Protein AF-A0A7G2D6L2-F1 (afdb_monomer_lite)

Foldseek 3Di:
DDLVVLLVLLVVLLVVLLVVLVVLVVVLVVQCPDPVGQPQFPVVLLVVLSVVLNVCSVVLSVVLSVVLVVDVPCNVVSSVVSSVCNNVSSVVSSVCSVVRGSD

Sequence (103 aa):
MRTSTAWGLIAAMTAVSLVALGVVMTYRFTTPLVDPAPPTPDYGVQALVAGVTMAAVVVGGLGAGVYATKREVARGRVVGWTAAAMLAGTVLGAVLAFVLSAR

pLDDT: mean 76.29, std 8.52, range [54.59, 88.06]

Structure (mmCIF, N/CA/C/O backbone):
data_AF-A0A7G2D6L2-F1
#
_entry.id   AF-A0A7G2D6L2-F1
#
loop_
_atom_site.group_PDB
_atom_site.id
_atom_site.type_symbol
_atom_site.label_atom_id
_atom_site.label_alt_id
_atom_site.label_comp_id
_atom_site.label_asym_id
_atom_site.label_entity_id
_atom_site.label_seq_id
_atom_site.pdbx_PDB_ins_code
_atom_site.Cartn_x
_atom_site.Cartn_y
_atom_site.Cartn_z
_atom_site.occupancy
_atom_site.B_iso_or_equiv
_atom_site.auth_seq_id
_atom_site.auth_comp_id
_atom_site.auth_asym_id
_atom_site.auth_atom_id
_atom_site.pdbx_PDB_model_num
ATOM 1 N N . MET A 1 1 ? -6.443 4.182 22.690 1.00 61.88 1 MET A N 1
ATOM 2 C CA . MET A 1 1 ? -6.237 4.944 21.434 1.00 61.88 1 MET A CA 1
ATOM 3 C C . MET A 1 1 ? -7.600 5.395 20.919 1.00 61.88 1 MET A C 1
ATOM 5 O O . MET A 1 1 ? -8.466 4.539 20.761 1.00 61.88 1 MET A O 1
ATOM 9 N N . ARG A 1 2 ? -7.837 6.703 20.731 1.00 73.25 2 ARG A N 1
ATOM 10 C CA . ARG A 1 2 ? -9.137 7.205 20.237 1.00 73.25 2 ARG A CA 1
ATOM 11 C C . ARG A 1 2 ? -9.359 6.793 18.774 1.00 73.25 2 ARG A C 1
ATOM 13 O O . ARG A 1 2 ? -8.401 6.563 18.038 1.00 73.25 2 ARG A O 1
ATOM 20 N N . THR A 1 3 ? -10.622 6.713 18.355 1.00 68.38 3 THR A N 1
ATOM 21 C CA . THR A 1 3 ? -11.040 6.341 16.987 1.00 68.38 3 THR A CA 1
ATOM 22 C C . THR A 1 3 ? -10.397 7.191 15.912 1.00 68.38 3 THR A C 1
ATOM 24 O O . THR A 1 3 ? -9.874 6.665 14.934 1.00 68.38 3 THR A O 1
ATOM 27 N N . SER A 1 4 ? -10.366 8.493 16.147 1.00 73.19 4 SER A N 1
ATOM 28 C CA . SER A 1 4 ? -9.721 9.481 15.293 1.00 73.19 4 SER A CA 1
ATOM 29 C C . SER A 1 4 ? -8.219 9.227 15.135 1.00 73.19 4 SER A C 1
ATOM 31 O O . SER A 1 4 ? -7.694 9.317 14.031 1.00 73.19 4 SER A O 1
ATOM 33 N N . THR A 1 5 ? -7.529 8.815 16.200 1.00 78.69 5 THR A N 1
ATOM 34 C CA . THR A 1 5 ? -6.092 8.501 16.156 1.00 78.69 5 THR A CA 1
ATOM 35 C C . THR A 1 5 ? -5.796 7.233 15.344 1.00 78.69 5 THR A C 1
ATOM 37 O O . THR A 1 5 ? -4.777 7.165 14.666 1.00 78.69 5 THR A O 1
ATOM 40 N N . ALA A 1 6 ? -6.686 6.234 15.378 1.00 77.19 6 ALA A N 1
ATOM 41 C CA . ALA A 1 6 ? -6.557 5.005 14.586 1.00 77.19 6 ALA A CA 1
ATOM 42 C C . ALA A 1 6 ? -6.691 5.264 13.082 1.00 77.19 6 ALA A C 1
ATOM 44 O O . ALA A 1 6 ? -5.851 4.813 12.307 1.00 77.19 6 ALA A O 1
ATOM 45 N N . TRP A 1 7 ? -7.708 6.032 12.689 1.00 81.69 7 TRP A N 1
ATOM 46 C CA . TRP A 1 7 ? -7.887 6.453 11.301 1.00 81.69 7 TRP A CA 1
ATOM 47 C C . TRP A 1 7 ? -6.731 7.327 10.816 1.00 81.69 7 TRP A C 1
ATOM 49 O O . TRP A 1 7 ? -6.241 7.106 9.715 1.00 81.69 7 TRP A O 1
ATOM 59 N N . GLY A 1 8 ? -6.242 8.245 11.657 1.00 82.38 8 GLY A N 1
ATOM 60 C CA . GLY A 1 8 ? -5.073 9.066 11.337 1.00 82.38 8 GLY A CA 1
ATOM 61 C C . GLY A 1 8 ? -3.815 8.237 11.058 1.00 82.38 8 GLY A C 1
ATOM 62 O O . GLY A 1 8 ? -3.136 8.477 10.066 1.00 82.38 8 GLY A O 1
ATOM 63 N N . LEU A 1 9 ? -3.533 7.218 11.877 1.00 80.62 9 LEU A N 1
ATOM 64 C CA . LEU A 1 9 ? -2.383 6.322 11.684 1.00 80.62 9 LEU A CA 1
ATOM 65 C C . LEU A 1 9 ? -2.501 5.465 10.419 1.00 80.62 9 LEU A C 1
ATOM 67 O O . LEU A 1 9 ? -1.534 5.353 9.668 1.00 80.62 9 LEU A O 1
ATOM 71 N N . ILE A 1 10 ? -3.677 4.888 10.161 1.00 83.00 10 ILE A N 1
ATOM 72 C CA . ILE A 1 10 ? -3.920 4.102 8.942 1.00 83.00 10 ILE A CA 1
ATOM 73 C C . ILE A 1 10 ? -3.779 4.991 7.705 1.00 83.00 10 ILE A C 1
ATOM 75 O O . ILE A 1 10 ? -3.099 4.609 6.754 1.00 83.00 10 ILE A O 1
ATOM 79 N N . ALA A 1 11 ? -4.365 6.190 7.727 1.00 82.38 11 ALA A N 1
ATOM 80 C CA . ALA A 1 11 ? -4.266 7.142 6.627 1.00 82.38 11 ALA A CA 1
ATOM 81 C C . ALA A 1 11 ? -2.813 7.570 6.379 1.00 82.38 11 ALA A C 1
ATOM 83 O O . ALA A 1 11 ? -2.360 7.539 5.237 1.00 82.38 11 ALA A O 1
ATOM 84 N N . ALA A 1 12 ? -2.058 7.886 7.436 1.00 83.38 12 ALA A N 1
ATOM 85 C CA . ALA A 1 12 ? -0.650 8.255 7.327 1.00 83.38 12 ALA A CA 1
ATOM 86 C C . ALA A 1 12 ? 0.199 7.125 6.721 1.00 83.38 12 ALA A C 1
ATOM 88 O O . ALA A 1 12 ? 0.970 7.365 5.797 1.00 83.38 12 ALA A O 1
ATOM 89 N N 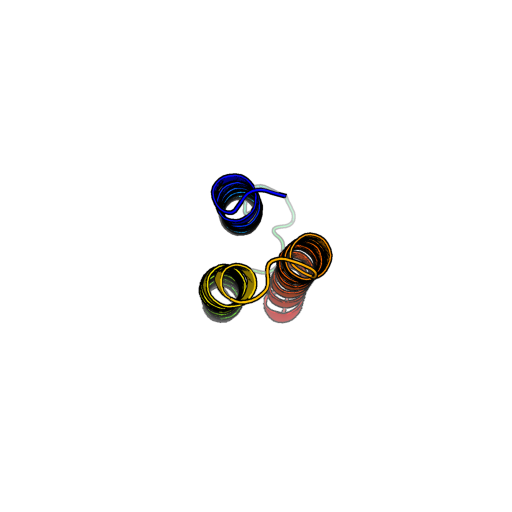. MET A 1 13 ? 0.030 5.881 7.180 1.00 82.62 13 MET A N 1
ATOM 90 C CA . MET A 1 13 ? 0.790 4.735 6.656 1.00 82.62 13 MET A CA 1
ATOM 91 C C . MET A 1 13 ? 0.399 4.371 5.222 1.00 82.62 13 MET A C 1
ATOM 93 O O . MET A 1 13 ? 1.262 4.026 4.414 1.00 82.62 13 MET A O 1
ATOM 97 N N . THR A 1 14 ? -0.884 4.504 4.884 1.00 82.94 14 THR A N 1
ATOM 98 C CA . THR A 1 14 ? -1.373 4.365 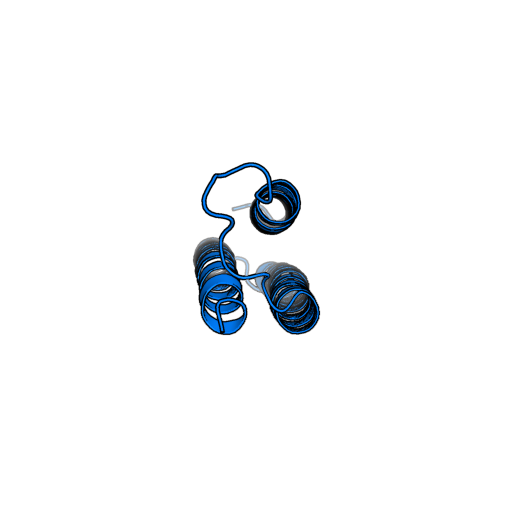3.505 1.00 82.94 14 THR A CA 1
ATOM 99 C C . THR A 1 14 ? -0.717 5.411 2.608 1.00 82.94 14 THR A C 1
ATOM 101 O O . THR A 1 14 ? -0.159 5.061 1.573 1.00 82.94 14 THR A O 1
ATOM 104 N N . ALA A 1 15 ? -0.712 6.679 3.029 1.00 82.56 15 ALA A N 1
ATOM 105 C CA . ALA A 1 15 ? -0.104 7.768 2.273 1.0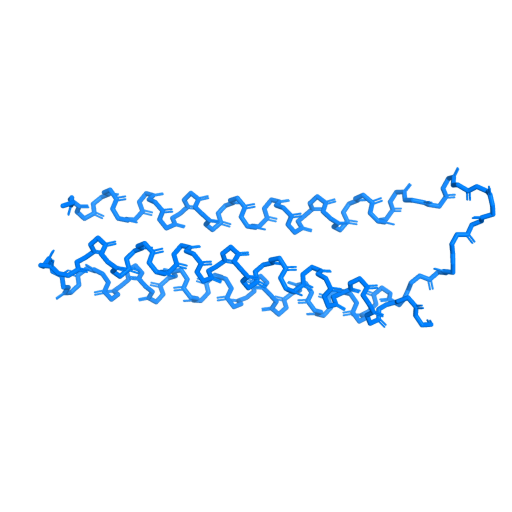0 82.56 15 ALA A CA 1
ATOM 106 C C . ALA A 1 15 ? 1.402 7.550 2.065 1.00 82.56 15 ALA A C 1
ATOM 108 O O . ALA A 1 15 ? 1.873 7.644 0.936 1.00 82.56 15 ALA A O 1
ATOM 109 N N . VAL A 1 16 ? 2.145 7.181 3.116 1.00 84.06 16 VAL A N 1
ATOM 110 C CA . VAL A 1 16 ? 3.581 6.858 3.016 1.00 84.06 16 VAL A CA 1
ATOM 111 C C . VAL A 1 16 ? 3.826 5.713 2.031 1.00 84.06 16 VAL A C 1
ATOM 113 O O . VAL A 1 16 ? 4.723 5.806 1.198 1.00 84.06 16 VAL A O 1
ATOM 116 N N . SER A 1 17 ? 3.006 4.661 2.082 1.00 76.69 17 SER A N 1
ATOM 117 C CA . SER A 1 17 ? 3.122 3.506 1.184 1.00 76.69 17 SER A CA 1
ATOM 118 C C . SER A 1 17 ? 2.882 3.892 -0.279 1.00 76.69 17 SER A C 1
ATOM 120 O O . SER A 1 17 ? 3.661 3.524 -1.157 1.00 76.69 17 SER A O 1
ATOM 122 N N . LEU A 1 18 ? 1.840 4.685 -0.547 1.00 80.94 18 LEU A N 1
ATOM 123 C CA . LEU A 1 18 ? 1.528 5.171 -1.893 1.00 80.94 18 LEU A CA 1
ATOM 124 C C . LEU A 1 18 ? 2.616 6.110 -2.430 1.00 80.94 18 LEU A C 1
ATOM 126 O O . LEU A 1 18 ? 3.008 5.982 -3.588 1.00 80.94 18 LEU A O 1
ATOM 130 N N . VAL A 1 19 ? 3.140 7.012 -1.592 1.00 81.75 19 VAL A N 1
ATOM 131 C CA . VAL A 1 19 ? 4.248 7.907 -1.961 1.00 81.75 19 VAL A CA 1
ATOM 132 C C . VAL A 1 19 ? 5.505 7.103 -2.278 1.00 81.75 19 VAL A C 1
ATOM 134 O O . VAL A 1 19 ? 6.119 7.344 -3.311 1.00 81.75 19 VAL A O 1
ATOM 137 N N . ALA A 1 20 ? 5.868 6.120 -1.450 1.00 76.69 20 ALA A N 1
ATOM 138 C CA . ALA A 1 20 ? 7.030 5.271 -1.700 1.00 76.69 20 ALA A CA 1
ATOM 139 C C . ALA A 1 20 ? 6.911 4.522 -3.038 1.00 76.69 20 ALA A C 1
ATOM 141 O O . ALA A 1 20 ? 7.852 4.524 -3.829 1.00 76.69 20 ALA A O 1
ATOM 142 N N . LEU A 1 21 ? 5.740 3.951 -3.335 1.00 73.56 21 LEU A N 1
ATOM 143 C CA . LEU A 1 21 ? 5.482 3.302 -4.625 1.00 73.56 21 LEU A CA 1
ATOM 144 C C . LEU A 1 21 ? 5.549 4.291 -5.796 1.00 73.56 21 LEU A C 1
ATOM 146 O O . LEU A 1 21 ? 6.133 3.971 -6.831 1.00 73.56 21 LEU A O 1
ATOM 150 N N . GLY A 1 22 ? 4.999 5.497 -5.631 1.00 73.38 22 GLY A N 1
ATOM 151 C CA . GLY A 1 22 ? 5.068 6.556 -6.638 1.00 73.38 22 GLY A CA 1
ATOM 152 C C . GLY A 1 22 ? 6.501 7.026 -6.909 1.00 73.38 22 GLY A C 1
ATOM 153 O O . GLY A 1 22 ? 6.885 7.207 -8.064 1.00 73.38 22 GLY A O 1
ATOM 154 N N . VAL A 1 23 ? 7.321 7.158 -5.862 1.00 72.75 23 VAL A N 1
ATOM 155 C CA . VAL A 1 23 ? 8.745 7.510 -5.976 1.00 72.75 23 VAL A CA 1
ATOM 156 C C . VAL A 1 23 ? 9.518 6.405 -6.689 1.00 72.75 23 VAL A C 1
ATOM 158 O O . VAL A 1 23 ? 10.288 6.709 -7.596 1.00 72.75 23 VAL A O 1
ATOM 161 N N . VAL A 1 24 ? 9.290 5.134 -6.342 1.00 71.81 24 VAL A N 1
ATOM 162 C CA . VAL A 1 24 ? 9.937 3.993 -7.011 1.00 71.81 24 VAL A CA 1
ATOM 163 C C . VAL A 1 24 ? 9.580 3.953 -8.495 1.00 71.81 24 VAL A C 1
ATOM 165 O O . VAL A 1 24 ? 10.481 3.801 -9.318 1.00 71.81 24 VAL A O 1
ATOM 168 N N . MET A 1 25 ? 8.303 4.144 -8.847 1.00 67.31 25 MET A N 1
ATOM 169 C CA . MET A 1 25 ? 7.898 4.280 -10.249 1.00 67.31 25 MET A CA 1
ATOM 170 C C . MET A 1 25 ? 8.655 5.424 -10.930 1.00 67.31 25 MET A C 1
ATOM 172 O O . MET A 1 25 ? 9.324 5.205 -11.936 1.00 67.31 25 MET A O 1
ATOM 176 N N . THR A 1 26 ? 8.596 6.630 -10.360 1.00 67.19 26 THR A N 1
ATOM 177 C CA . THR A 1 26 ? 9.179 7.842 -10.959 1.00 67.19 26 THR A CA 1
ATOM 178 C C . THR A 1 26 ? 10.687 7.703 -11.164 1.00 67.19 26 THR A C 1
ATOM 180 O O . THR A 1 26 ? 11.171 7.919 -12.272 1.00 67.19 26 THR A O 1
ATOM 183 N N . TYR A 1 27 ? 11.425 7.269 -10.135 1.00 64.81 27 TYR A N 1
ATOM 184 C CA . TYR A 1 27 ? 12.877 7.095 -10.202 1.00 64.81 27 TYR A CA 1
ATOM 185 C C . TYR A 1 27 ? 13.283 6.113 -11.310 1.00 64.81 27 TYR A C 1
ATOM 187 O O . TYR A 1 27 ? 14.268 6.347 -12.017 1.00 64.81 27 TYR A O 1
ATOM 195 N N . ARG A 1 28 ? 12.495 5.046 -11.513 1.00 59.97 28 ARG A N 1
ATOM 196 C CA . ARG A 1 28 ? 12.752 4.044 -12.555 1.00 59.97 28 ARG A CA 1
ATOM 197 C C . ARG A 1 28 ? 12.415 4.497 -13.972 1.00 59.97 28 ARG A C 1
ATOM 199 O O . ARG A 1 28 ? 13.125 4.123 -14.900 1.00 59.97 28 ARG A O 1
ATOM 206 N N . PHE A 1 29 ? 11.393 5.331 -14.154 1.00 59.19 29 PHE A N 1
ATOM 207 C CA . PHE A 1 29 ? 11.154 5.979 -15.449 1.00 59.19 29 PHE A CA 1
ATOM 208 C C . PHE A 1 29 ? 12.240 7.013 -15.788 1.00 59.19 29 PHE A C 1
ATOM 210 O O . PHE A 1 29 ? 12.495 7.267 -16.961 1.00 59.19 29 PHE A O 1
ATOM 217 N N . THR A 1 30 ? 12.926 7.566 -14.780 1.00 56.19 30 THR A N 1
ATOM 218 C CA . THR A 1 30 ? 14.030 8.526 -14.960 1.00 56.19 30 THR A CA 1
ATOM 219 C C . THR A 1 30 ? 15.427 7.900 -15.037 1.00 56.19 30 THR A C 1
ATOM 221 O O . THR A 1 30 ? 16.393 8.622 -15.260 1.00 56.19 30 THR A O 1
ATOM 224 N N . THR A 1 31 ? 15.578 6.572 -14.920 1.00 55.94 31 THR A N 1
ATOM 225 C CA . THR A 1 31 ? 16.902 5.914 -14.969 1.00 55.94 31 THR A CA 1
ATOM 226 C C . THR A 1 31 ? 17.557 5.705 -16.353 1.00 55.94 31 THR A C 1
ATOM 228 O O . THR A 1 31 ? 18.684 5.210 -16.343 1.00 55.94 31 THR A O 1
ATOM 231 N N . PRO A 1 32 ? 17.011 6.070 -17.539 1.00 54.59 32 PRO A N 1
ATOM 232 C CA . PRO A 1 32 ? 17.738 5.859 -18.801 1.00 54.59 32 PRO A CA 1
ATOM 233 C C . PRO A 1 32 ? 18.935 6.820 -19.023 1.00 54.59 32 PRO A C 1
ATOM 235 O O . PRO A 1 32 ? 19.325 7.064 -20.156 1.00 54.59 32 PRO A O 1
ATOM 238 N N . LEU A 1 33 ? 19.536 7.365 -17.959 1.00 55.25 33 LEU A N 1
ATOM 239 C CA . LEU A 1 33 ? 20.670 8.304 -17.991 1.00 55.25 33 LEU A CA 1
ATOM 240 C C . LEU A 1 33 ? 22.011 7.677 -17.553 1.00 55.25 33 LEU A C 1
ATOM 242 O O . LEU A 1 33 ? 23.004 8.391 -17.439 1.00 55.25 33 LEU A O 1
ATOM 246 N N . VAL A 1 34 ? 22.049 6.371 -17.270 1.00 58.97 34 VAL A N 1
ATOM 247 C CA . VAL A 1 34 ? 23.260 5.659 -16.816 1.00 58.97 34 VAL A CA 1
ATOM 248 C C . VAL A 1 34 ? 23.847 4.860 -17.981 1.00 58.97 34 VAL A C 1
ATOM 250 O O . VAL A 1 34 ? 23.092 4.197 -18.685 1.00 58.97 34 VAL A O 1
ATOM 253 N N . ASP A 1 35 ? 25.167 4.919 -18.183 1.00 55.09 35 ASP A N 1
ATOM 254 C CA . ASP A 1 35 ? 25.883 4.208 -19.253 1.00 55.09 35 ASP A CA 1
ATOM 255 C C . ASP A 1 35 ? 26.771 3.096 -18.647 1.00 55.09 35 ASP A C 1
ATOM 257 O O . ASP A 1 35 ? 27.596 3.402 -17.776 1.00 55.09 35 ASP A O 1
ATOM 261 N N . PRO A 1 36 ? 26.616 1.813 -19.035 1.00 63.81 36 PRO A N 1
ATOM 262 C CA . PRO A 1 36 ? 25.652 1.281 -20.000 1.00 63.81 36 PRO A CA 1
ATOM 263 C C . PRO A 1 36 ? 24.214 1.316 -19.479 1.00 63.81 36 PRO A C 1
ATOM 265 O O . PRO A 1 36 ? 23.956 1.072 -18.297 1.00 63.81 36 PRO A O 1
ATOM 268 N N . ALA A 1 37 ? 23.275 1.580 -20.389 1.00 61.62 37 ALA A N 1
ATOM 269 C CA . ALA A 1 37 ? 21.855 1.573 -20.070 1.00 61.62 37 ALA A CA 1
ATOM 270 C C . ALA A 1 37 ? 21.447 0.192 -19.519 1.00 61.62 37 ALA A C 1
ATOM 272 O O . ALA A 1 37 ? 21.704 -0.827 -20.171 1.00 61.62 37 ALA A O 1
ATOM 273 N N . PRO A 1 38 ? 20.806 0.123 -18.337 1.00 65.31 38 PRO A N 1
ATOM 274 C CA . PRO A 1 38 ? 20.197 -1.111 -17.861 1.00 65.31 38 PRO A CA 1
ATOM 275 C C . PRO A 1 38 ? 19.185 -1.643 -18.892 1.00 65.31 38 PRO A C 1
ATOM 277 O O . PRO A 1 38 ? 18.561 -0.833 -19.585 1.00 65.31 38 PRO A O 1
ATOM 280 N N . PRO A 1 39 ? 18.974 -2.973 -18.983 1.00 68.62 39 PRO A N 1
ATOM 281 C CA . PRO A 1 39 ? 17.955 -3.535 -19.862 1.00 68.62 39 PRO A CA 1
ATOM 282 C C . PRO A 1 39 ? 16.603 -2.858 -19.618 1.00 68.62 39 PRO A C 1
ATOM 284 O O . PRO A 1 39 ? 16.203 -2.660 -18.466 1.00 68.62 39 PRO A O 1
ATOM 287 N N . THR A 1 40 ? 15.926 -2.474 -20.704 1.00 69.56 40 THR A N 1
ATOM 288 C CA . THR A 1 40 ? 14.623 -1.803 -20.644 1.00 69.56 40 THR A CA 1
ATOM 289 C C . THR A 1 40 ? 13.636 -2.688 -19.898 1.00 69.56 40 THR A C 1
ATOM 291 O O . THR A 1 40 ? 13.350 -3.787 -20.374 1.00 69.56 40 THR A O 1
ATOM 294 N N . PRO A 1 41 ? 13.108 -2.241 -18.750 1.00 68.38 41 PRO A N 1
ATOM 295 C CA . PRO A 1 41 ? 12.216 -3.077 -17.975 1.00 68.38 41 PRO A CA 1
ATOM 296 C C . PRO A 1 41 ? 10.872 -3.302 -18.673 1.00 68.38 41 PRO A C 1
ATOM 298 O O . PRO A 1 41 ? 10.374 -2.402 -19.351 1.00 68.38 41 PRO A O 1
ATOM 301 N N . ASP A 1 42 ? 10.212 -4.434 -18.413 1.00 78.06 42 ASP A N 1
ATOM 302 C CA . ASP A 1 42 ? 8.801 -4.609 -18.789 1.00 78.06 42 ASP A CA 1
ATOM 303 C C . ASP A 1 42 ? 7.911 -3.678 -17.942 1.00 78.06 42 ASP A C 1
ATOM 305 O O . ASP A 1 42 ? 7.543 -3.971 -16.796 1.00 78.06 42 ASP A O 1
ATOM 309 N N . TYR A 1 43 ? 7.578 -2.520 -18.515 1.00 73.06 43 TYR A N 1
ATOM 310 C CA . TYR A 1 43 ? 6.744 -1.504 -17.879 1.00 73.06 43 TYR A CA 1
ATOM 311 C C . TYR A 1 43 ? 5.300 -1.973 -17.642 1.00 73.06 43 TYR A C 1
ATOM 313 O O . TYR A 1 43 ? 4.656 -1.490 -16.710 1.00 73.06 43 TYR A O 1
ATOM 321 N N . GLY A 1 44 ? 4.794 -2.929 -18.430 1.00 75.31 44 GLY A N 1
ATOM 322 C CA . GLY A 1 44 ? 3.455 -3.493 -18.261 1.00 75.31 44 GLY A CA 1
ATOM 323 C C . GLY A 1 44 ? 3.363 -4.351 -17.001 1.00 75.31 44 GLY A C 1
ATOM 324 O O . GLY A 1 44 ? 2.469 -4.157 -16.174 1.00 75.31 44 GLY A O 1
ATOM 325 N N . VAL A 1 45 ? 4.340 -5.239 -16.799 1.00 76.38 45 VAL A N 1
ATOM 326 C CA . VAL A 1 45 ? 4.439 -6.067 -15.587 1.00 76.38 45 VAL A CA 1
ATOM 327 C C . VAL A 1 45 ? 4.663 -5.201 -14.346 1.00 76.38 45 VAL A C 1
ATOM 329 O O . VAL A 1 45 ? 4.043 -5.446 -13.310 1.00 76.38 45 VAL A O 1
ATOM 332 N N . GLN A 1 46 ? 5.477 -4.144 -14.432 1.00 71.94 46 GLN A N 1
ATOM 333 C CA . GLN A 1 46 ? 5.650 -3.215 -13.307 1.00 71.94 46 GLN A CA 1
ATOM 334 C C . GLN A 1 46 ? 4.369 -2.471 -12.951 1.00 71.94 46 GLN A C 1
ATOM 336 O O . GLN A 1 46 ? 4.011 -2.412 -11.773 1.00 71.94 46 GLN A O 1
ATOM 341 N N . ALA A 1 47 ? 3.688 -1.898 -13.947 1.00 76.06 47 ALA A N 1
ATOM 342 C CA . ALA A 1 47 ? 2.449 -1.164 -13.727 1.00 76.06 47 ALA A CA 1
ATOM 343 C C . ALA A 1 47 ? 1.385 -2.068 -13.095 1.00 76.06 47 ALA A C 1
ATOM 345 O O . ALA A 1 47 ? 0.697 -1.648 -12.165 1.00 76.06 47 ALA A O 1
ATOM 346 N N . LEU A 1 48 ? 1.315 -3.331 -13.530 1.00 80.88 48 LEU A N 1
ATOM 347 C CA . LEU A 1 48 ? 0.433 -4.331 -12.943 1.00 80.88 48 LEU A CA 1
ATOM 348 C C . LEU A 1 48 ? 0.786 -4.616 -11.476 1.00 80.88 48 LEU A C 1
ATOM 350 O O . LEU A 1 48 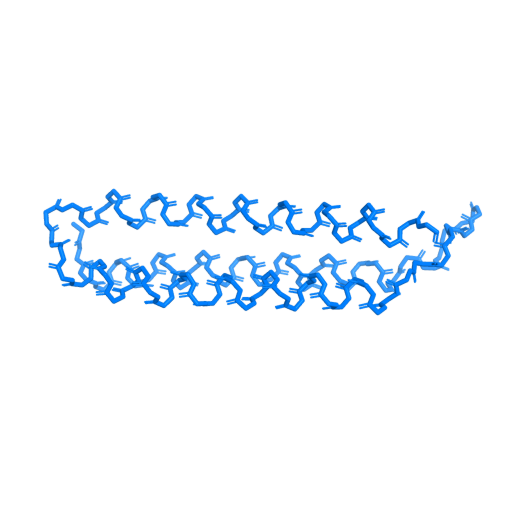? -0.085 -4.514 -10.614 1.00 80.88 48 LEU A O 1
ATOM 354 N N . VAL A 1 49 ? 2.048 -4.936 -11.168 1.00 79.25 49 VAL A N 1
ATOM 355 C CA . VAL A 1 49 ? 2.470 -5.259 -9.791 1.00 79.25 49 VAL A CA 1
ATOM 356 C C . VAL A 1 49 ? 2.269 -4.064 -8.861 1.00 79.25 49 VAL A C 1
ATOM 358 O O . VAL A 1 49 ? 1.744 -4.218 -7.756 1.00 79.25 49 VAL A O 1
ATOM 361 N N . ALA A 1 50 ? 2.629 -2.862 -9.305 1.00 77.25 50 ALA A N 1
ATOM 362 C CA . ALA A 1 50 ? 2.433 -1.647 -8.530 1.00 77.25 50 ALA A CA 1
ATOM 363 C C . ALA A 1 50 ? 0.943 -1.340 -8.325 1.00 77.25 50 ALA A C 1
ATOM 365 O O . ALA A 1 50 ? 0.536 -1.070 -7.197 1.00 77.25 50 ALA A O 1
ATOM 366 N N . GLY A 1 51 ? 0.118 -1.454 -9.370 1.00 77.69 51 GLY A N 1
ATOM 367 C CA . GLY A 1 51 ? -1.329 -1.257 -9.286 1.00 77.69 51 GLY A CA 1
ATOM 368 C C . GLY A 1 51 ? -2.001 -2.236 -8.321 1.00 77.69 51 GLY A C 1
ATOM 369 O O . GLY A 1 51 ? -2.777 -1.821 -7.461 1.00 77.69 51 GLY A O 1
ATOM 370 N N . VAL A 1 52 ? -1.644 -3.523 -8.388 1.00 83.38 52 VAL A N 1
ATOM 371 C CA . VAL A 1 52 ? -2.135 -4.554 -7.456 1.00 83.38 52 VAL A CA 1
ATOM 372 C C . VAL A 1 52 ? -1.694 -4.257 -6.023 1.00 83.38 52 VAL A C 1
ATOM 374 O O . VAL A 1 52 ? -2.500 -4.354 -5.098 1.00 83.38 52 VAL A O 1
ATOM 377 N N . THR A 1 53 ? -0.440 -3.844 -5.830 1.00 82.25 53 THR A N 1
ATOM 378 C CA . THR A 1 53 ? 0.090 -3.501 -4.502 1.00 82.25 53 THR A CA 1
ATOM 379 C C . THR A 1 53 ? -0.639 -2.290 -3.920 1.00 82.25 53 THR A C 1
ATOM 381 O O . THR A 1 53 ? -1.087 -2.336 -2.775 1.00 82.25 53 THR A O 1
ATOM 384 N N . MET A 1 54 ? -0.844 -1.232 -4.711 1.00 79.38 54 MET A N 1
ATOM 385 C CA . MET A 1 54 ? -1.613 -0.055 -4.292 1.00 79.38 54 MET A CA 1
ATOM 386 C C . MET A 1 54 ? -3.056 -0.423 -3.936 1.00 79.38 54 MET A C 1
ATOM 388 O O . MET A 1 54 ? -3.550 -0.008 -2.888 1.00 79.38 54 MET A O 1
ATOM 392 N N . ALA A 1 55 ? -3.722 -1.240 -4.758 1.00 85.06 55 ALA A N 1
ATOM 393 C CA . ALA A 1 55 ? -5.083 -1.693 -4.488 1.00 85.06 55 ALA A CA 1
ATOM 394 C C . ALA A 1 55 ? -5.167 -2.489 -3.175 1.00 85.06 55 ALA A C 1
ATOM 396 O O . ALA A 1 55 ? -6.042 -2.225 -2.349 1.00 85.06 55 ALA A O 1
ATOM 397 N N . ALA A 1 56 ? -4.227 -3.408 -2.938 1.00 83.31 56 ALA A N 1
ATOM 398 C CA . ALA A 1 56 ? -4.159 -4.188 -1.706 1.00 83.31 56 ALA A CA 1
ATOM 399 C C . ALA A 1 56 ? -3.936 -3.302 -0.469 1.00 83.31 56 ALA A C 1
ATOM 401 O O . ALA A 1 56 ? -4.589 -3.501 0.556 1.00 83.31 56 ALA A O 1
ATOM 402 N N . VAL A 1 57 ? -3.066 -2.292 -0.571 1.00 84.44 57 VAL A N 1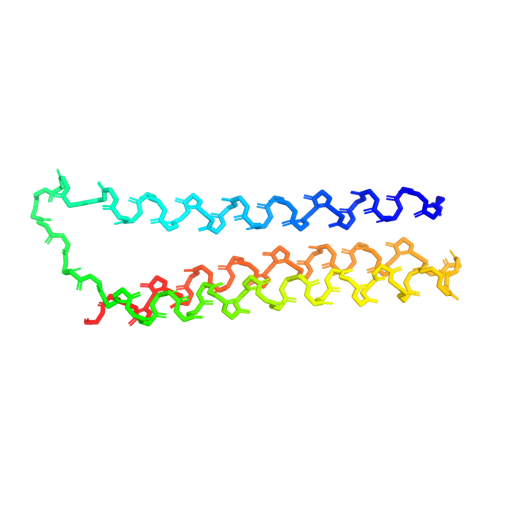
ATOM 403 C CA . VAL A 1 57 ? -2.819 -1.307 0.492 1.00 84.44 57 VAL A CA 1
ATOM 404 C C . VAL A 1 57 ? -4.094 -0.509 0.785 1.00 84.44 57 VAL A C 1
ATOM 406 O O . VAL A 1 57 ? -4.506 -0.421 1.940 1.00 84.44 57 VAL A O 1
ATOM 409 N N . VAL A 1 58 ? -4.778 0.016 -0.235 1.00 85.31 58 VAL A N 1
ATOM 410 C CA . VAL A 1 58 ? -6.016 0.794 -0.047 1.00 85.31 58 VAL A CA 1
ATOM 411 C C . VAL A 1 58 ? -7.120 -0.058 0.584 1.00 85.31 58 VAL A C 1
ATOM 413 O O . VAL A 1 58 ? -7.714 0.346 1.586 1.00 85.31 58 VAL A O 1
ATOM 416 N N . VAL A 1 59 ? -7.371 -1.257 0.051 1.00 88.06 59 VAL A N 1
ATOM 417 C CA . VAL A 1 59 ? -8.405 -2.166 0.574 1.00 88.06 59 VAL A CA 1
ATOM 418 C C . VAL A 1 59 ? -8.068 -2.622 1.995 1.00 88.06 59 VAL A C 1
ATOM 420 O O . VAL A 1 59 ? -8.939 -2.604 2.868 1.00 88.06 59 VAL A O 1
ATOM 423 N N . GLY A 1 60 ? -6.807 -2.975 2.259 1.00 84.50 60 GLY A N 1
ATOM 424 C CA . GLY A 1 60 ? -6.332 -3.377 3.581 1.00 84.50 60 GLY A CA 1
ATOM 425 C C . GLY A 1 60 ? -6.459 -2.260 4.618 1.00 84.50 60 GLY A C 1
ATOM 426 O O . GLY A 1 60 ? -6.959 -2.500 5.717 1.00 84.50 60 GLY A O 1
ATOM 427 N N . GLY A 1 61 ? -6.092 -1.028 4.256 1.00 84.19 61 GLY A N 1
ATOM 428 C CA . GLY A 1 61 ? -6.237 0.147 5.115 1.00 84.19 61 GLY A CA 1
ATOM 429 C C . GLY A 1 61 ? -7.698 0.453 5.449 1.00 84.19 61 GLY A C 1
ATOM 430 O O . GLY A 1 61 ? -8.047 0.604 6.622 1.00 84.19 61 GLY A O 1
ATOM 431 N N . LEU A 1 62 ? -8.578 0.476 4.443 1.00 86.25 62 LEU A N 1
ATOM 432 C CA . LEU A 1 62 ? -10.013 0.710 4.642 1.00 86.25 62 LEU A CA 1
ATOM 433 C C . LEU A 1 62 ? -10.654 -0.384 5.505 1.00 86.25 62 LEU A C 1
ATOM 435 O O . LEU A 1 62 ? -11.344 -0.081 6.482 1.00 86.25 62 LEU A O 1
ATOM 439 N N . GLY A 1 63 ? -10.384 -1.654 5.191 1.00 86.06 63 GLY A N 1
ATOM 440 C CA . GLY A 1 63 ? -10.897 -2.797 5.945 1.00 86.06 63 GLY A CA 1
ATOM 441 C C . GLY A 1 63 ? -10.438 -2.780 7.402 1.00 86.06 63 GLY A C 1
ATOM 442 O O . GLY A 1 63 ? -11.249 -2.952 8.315 1.00 86.06 63 GLY A O 1
ATOM 443 N N . ALA A 1 64 ? -9.160 -2.488 7.644 1.00 84.19 64 ALA A N 1
ATOM 444 C CA . ALA A 1 64 ? -8.621 -2.365 8.991 1.00 84.19 64 ALA A CA 1
ATOM 445 C C . ALA A 1 64 ? -9.186 -1.164 9.754 1.00 84.19 64 ALA A C 1
ATOM 447 O O . ALA A 1 64 ? -9.432 -1.281 10.953 1.00 84.19 64 ALA A O 1
ATOM 448 N N . GLY A 1 65 ? -9.446 -0.034 9.091 1.00 82.00 65 GLY A N 1
ATOM 449 C CA . GLY A 1 65 ? -10.081 1.135 9.705 1.00 82.00 65 GLY A CA 1
ATOM 450 C C . GLY A 1 65 ? -11.507 0.842 10.179 1.00 82.00 65 GLY A C 1
ATOM 451 O O . GLY A 1 65 ? -11.865 1.137 11.328 1.00 82.00 65 GLY A O 1
ATOM 452 N N . VAL A 1 66 ? -12.300 0.173 9.335 1.00 85.56 66 VAL A N 1
ATOM 453 C CA . VAL A 1 66 ? -13.659 -0.293 9.672 1.00 85.56 66 VAL A CA 1
ATOM 454 C C . VAL A 1 66 ? -13.628 -1.366 10.765 1.00 85.56 66 VAL A C 1
ATOM 456 O O . VAL A 1 66 ? -14.457 -1.381 11.675 1.00 85.56 66 VAL A O 1
ATOM 459 N N . TYR A 1 67 ? -12.656 -2.272 10.726 1.00 82.69 67 TYR A N 1
ATOM 460 C CA . TYR A 1 67 ? -12.538 -3.314 11.740 1.00 82.69 67 TYR A CA 1
ATOM 461 C C . TYR A 1 67 ? -12.088 -2.753 13.098 1.00 82.69 67 TYR A C 1
ATOM 463 O O . TYR A 1 67 ? -12.663 -3.075 14.141 1.00 82.69 67 TYR A O 1
ATOM 471 N N . ALA A 1 68 ? -11.118 -1.838 13.099 1.00 82.06 68 ALA A N 1
ATOM 472 C CA . ALA A 1 68 ? -10.627 -1.159 14.292 1.00 82.06 68 ALA A CA 1
ATOM 473 C C . ALA A 1 68 ? -11.693 -0.262 14.937 1.00 82.06 68 ALA A C 1
ATOM 475 O O . ALA A 1 68 ? -11.606 0.019 16.130 1.00 82.06 68 ALA A O 1
ATOM 476 N N . THR A 1 69 ? -12.703 0.200 14.193 1.00 80.75 69 THR A N 1
ATOM 477 C CA . THR A 1 69 ? -13.853 0.931 14.758 1.00 80.75 69 THR A CA 1
ATOM 478 C C . THR A 1 69 ? -14.800 0.062 15.567 1.00 80.75 69 THR A C 1
ATOM 480 O O . THR A 1 69 ? -15.424 0.577 16.487 1.00 80.75 69 THR A O 1
ATOM 483 N N . LYS A 1 70 ? -14.834 -1.248 15.312 1.00 82.12 70 LYS A N 1
ATOM 484 C CA . LYS A 1 70 ? -15.698 -2.197 16.027 1.00 82.12 70 LYS A CA 1
ATOM 485 C C . LYS A 1 70 ? -15.036 -2.853 17.247 1.00 82.12 70 LYS A C 1
ATOM 487 O O . LYS A 1 70 ? -15.712 -3.553 17.993 1.00 82.12 70 LYS A O 1
ATOM 492 N N . ARG A 1 71 ? -13.725 -2.671 17.463 1.00 74.44 71 ARG A N 1
ATOM 493 C CA . ARG A 1 71 ? -12.972 -3.281 18.580 1.00 74.44 71 ARG A CA 1
ATOM 494 C C . ARG A 1 71 ? -12.132 -2.253 19.329 1.00 74.44 71 ARG A C 1
ATOM 496 O O . ARG A 1 71 ? -10.970 -2.042 18.994 1.00 74.44 71 ARG A O 1
ATOM 503 N N . GLU A 1 72 ? -12.689 -1.659 20.381 1.00 71.69 72 GLU A N 1
ATOM 504 C CA . GLU A 1 72 ? -12.003 -0.618 21.162 1.00 71.69 72 GLU A CA 1
ATOM 505 C C . GLU A 1 72 ? -10.825 -1.150 21.994 1.00 71.69 72 GLU A C 1
ATOM 507 O O . GLU A 1 72 ? -9.760 -0.532 22.011 1.00 71.69 72 GLU A O 1
ATOM 512 N N . VAL A 1 73 ? -10.972 -2.329 22.612 1.00 74.25 73 VAL A N 1
ATOM 513 C CA . VAL A 1 73 ? -9.966 -2.906 23.527 1.00 74.25 73 VAL A CA 1
ATOM 514 C C . VAL A 1 73 ? -8.703 -3.375 22.789 1.00 74.25 73 VAL A C 1
ATOM 516 O O . VAL A 1 73 ? -7.587 -3.140 23.241 1.00 74.25 73 VAL A O 1
ATOM 519 N N . ALA A 1 74 ? -8.848 -3.991 21.610 1.00 79.44 74 ALA A N 1
ATOM 520 C CA . ALA A 1 74 ? -7.725 -4.525 20.823 1.00 79.44 74 ALA A CA 1
ATOM 521 C C . ALA A 1 74 ? -7.220 -3.564 19.729 1.00 79.44 74 ALA A C 1
ATOM 523 O O . ALA A 1 74 ? -6.383 -3.933 18.901 1.00 79.44 74 ALA A O 1
ATOM 524 N N . ARG A 1 75 ? -7.727 -2.329 19.703 1.00 78.31 75 ARG A N 1
ATOM 525 C CA . ARG A 1 75 ? -7.569 -1.402 18.580 1.00 78.31 75 ARG A CA 1
ATOM 526 C C . ARG A 1 75 ? -6.125 -1.092 18.219 1.00 78.31 75 ARG A C 1
ATOM 528 O O . ARG A 1 75 ? -5.767 -1.126 17.048 1.00 78.31 75 ARG A O 1
ATOM 535 N N . GLY A 1 76 ? -5.300 -0.792 19.222 1.00 75.75 76 GLY A N 1
ATOM 536 C CA . GLY A 1 76 ? -3.894 -0.443 19.007 1.00 75.75 76 GLY A CA 1
ATOM 537 C C . GLY A 1 76 ? -3.117 -1.587 18.355 1.00 75.75 76 GLY A C 1
ATOM 538 O O . GLY A 1 76 ? -2.336 -1.356 17.439 1.00 75.75 76 GLY A O 1
ATOM 539 N N . ARG A 1 77 ? -3.411 -2.831 18.751 1.00 83.12 77 ARG A N 1
ATOM 540 C CA . ARG A 1 77 ? -2.805 -4.030 18.165 1.00 83.12 77 ARG A CA 1
ATOM 541 C C . ARG A 1 77 ? -3.246 -4.231 16.715 1.00 83.12 77 ARG A C 1
ATOM 543 O O . ARG A 1 77 ? -2.403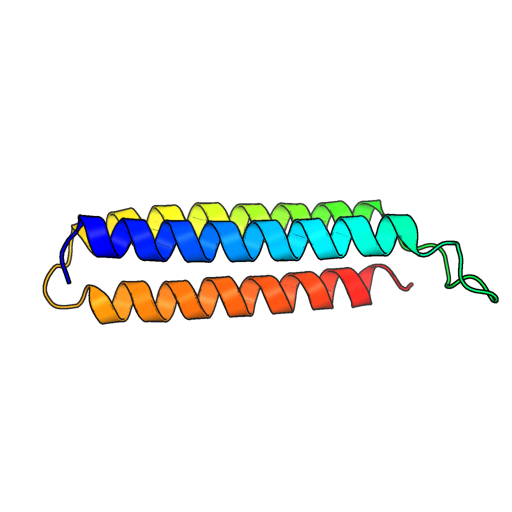 -4.504 15.872 1.00 83.12 77 ARG A O 1
ATOM 550 N N . VAL A 1 78 ? -4.536 -4.058 16.414 1.00 82.81 78 VAL A N 1
ATOM 551 C CA . VAL A 1 78 ? -5.065 -4.153 15.039 1.00 82.81 78 VAL A CA 1
ATOM 552 C C . VAL A 1 78 ? -4.406 -3.111 14.135 1.00 82.81 78 VAL A C 1
ATOM 554 O O . VAL A 1 78 ? -3.892 -3.461 13.077 1.00 82.81 78 VAL A O 1
ATOM 557 N N . VAL A 1 79 ? -4.376 -1.846 14.564 1.00 82.12 79 VAL A N 1
ATOM 558 C CA . VAL A 1 79 ? -3.784 -0.752 13.780 1.00 82.12 79 VAL A CA 1
ATOM 559 C C . VAL A 1 79 ? -2.282 -0.961 13.596 1.00 82.12 79 VAL A C 1
ATOM 561 O O . VAL A 1 79 ? -1.798 -0.828 12.479 1.00 82.12 79 VAL A O 1
ATOM 564 N N . GLY A 1 80 ? -1.558 -1.344 14.653 1.00 82.06 80 GLY A N 1
ATOM 565 C CA . GLY A 1 80 ? -0.116 -1.591 14.589 1.00 82.06 80 GLY A CA 1
ATOM 566 C C . GLY A 1 80 ? 0.256 -2.724 13.630 1.00 82.06 80 GLY A C 1
ATOM 567 O O . GLY A 1 80 ? 1.111 -2.538 12.768 1.00 82.06 80 GLY A O 1
ATOM 568 N N . TRP A 1 81 ? -0.427 -3.871 13.717 1.00 84.50 81 TRP A N 1
ATOM 569 C CA . TRP A 1 81 ? -0.191 -4.989 12.794 1.00 84.50 81 TRP A CA 1
ATOM 570 C C . TRP A 1 81 ? -0.598 -4.664 11.360 1.00 84.50 81 TRP A C 1
ATOM 572 O O . TRP A 1 81 ? 0.101 -5.059 10.433 1.00 84.50 81 TRP A O 1
ATOM 582 N N . THR A 1 82 ? -1.686 -3.914 11.168 1.00 85.31 82 THR A N 1
ATOM 583 C CA . THR A 1 82 ? -2.096 -3.476 9.828 1.00 85.31 82 THR A CA 1
ATOM 584 C C . THR A 1 82 ? -1.053 -2.537 9.231 1.00 85.31 82 THR A C 1
ATOM 586 O O . THR A 1 82 ? -0.624 -2.751 8.105 1.00 85.31 82 THR A O 1
ATOM 589 N N . ALA A 1 83 ? -0.595 -1.537 9.985 1.00 78.62 83 ALA A N 1
ATOM 590 C CA . ALA A 1 83 ? 0.447 -0.616 9.542 1.00 78.62 83 ALA A CA 1
ATOM 591 C C . ALA A 1 83 ? 1.731 -1.362 9.146 1.00 78.62 83 ALA A C 1
ATOM 593 O O . ALA A 1 83 ? 2.273 -1.125 8.067 1.00 78.62 83 ALA A O 1
ATOM 594 N N . ALA A 1 84 ? 2.173 -2.314 9.975 1.00 84.12 84 ALA A N 1
ATOM 595 C CA . ALA A 1 84 ? 3.327 -3.154 9.672 1.00 84.12 84 ALA A CA 1
ATOM 596 C C . ALA A 1 84 ? 3.114 -3.999 8.404 1.00 84.12 84 ALA A C 1
ATOM 598 O O . ALA A 1 84 ? 4.004 -4.069 7.559 1.00 84.12 84 ALA A O 1
ATOM 599 N N . ALA A 1 85 ? 1.931 -4.597 8.237 1.00 84.25 85 ALA A N 1
ATOM 600 C CA . ALA A 1 85 ? 1.595 -5.398 7.063 1.00 84.25 85 ALA A CA 1
ATOM 601 C C . ALA A 1 85 ? 1.528 -4.561 5.776 1.00 84.25 85 ALA A C 1
ATOM 603 O O . ALA A 1 85 ? 2.019 -5.004 4.742 1.00 84.25 85 ALA A O 1
ATOM 604 N N . MET A 1 86 ? 0.972 -3.347 5.832 1.00 83.31 86 MET A N 1
ATOM 605 C CA . MET A 1 86 ? 0.921 -2.432 4.686 1.00 83.31 86 MET A CA 1
ATOM 606 C C . MET A 1 86 ? 2.327 -2.017 4.260 1.00 83.31 86 MET A C 1
ATOM 608 O O . MET A 1 86 ? 2.641 -2.048 3.072 1.00 83.31 86 MET A O 1
ATOM 612 N N . LEU A 1 87 ? 3.195 -1.701 5.223 1.00 80.94 87 LEU A N 1
ATOM 613 C CA . LEU A 1 87 ? 4.577 -1.327 4.949 1.00 80.94 87 LEU A CA 1
ATOM 614 C C . LEU A 1 87 ? 5.372 -2.508 4.373 1.00 80.94 87 LEU A C 1
ATOM 616 O O . LEU A 1 87 ? 5.990 -2.372 3.320 1.00 80.94 87 LEU A O 1
ATOM 620 N N . ALA A 1 88 ? 5.296 -3.685 5.000 1.00 84.88 88 ALA A N 1
ATOM 621 C CA . ALA A 1 88 ? 5.969 -4.889 4.513 1.00 84.88 88 ALA A CA 1
ATOM 622 C C . ALA A 1 88 ? 5.465 -5.312 3.124 1.00 84.88 88 ALA A C 1
ATOM 624 O O . ALA A 1 88 ? 6.268 -5.583 2.236 1.00 84.88 88 ALA A O 1
ATOM 625 N N . GLY A 1 89 ? 4.146 -5.316 2.910 1.00 82.12 89 GLY A N 1
ATOM 626 C CA . GLY A 1 89 ? 3.538 -5.638 1.619 1.00 82.12 89 GLY A CA 1
ATOM 627 C C . GLY A 1 89 ? 3.942 -4.657 0.520 1.00 82.12 89 GLY A C 1
ATOM 628 O O . GLY A 1 89 ? 4.224 -5.073 -0.598 1.00 82.12 89 GLY A O 1
ATOM 629 N N . THR A 1 90 ? 4.061 -3.371 0.853 1.00 81.81 90 THR A N 1
ATOM 630 C CA . THR A 1 90 ? 4.535 -2.339 -0.077 1.00 81.81 90 THR A CA 1
ATOM 631 C C . THR A 1 90 ? 5.991 -2.559 -0.474 1.00 81.81 90 THR A C 1
ATOM 633 O O . THR A 1 90 ? 6.316 -2.524 -1.660 1.00 81.81 90 THR A O 1
ATOM 636 N N . VAL A 1 91 ? 6.863 -2.836 0.500 1.00 84.00 91 VAL A N 1
ATOM 637 C CA . VAL A 1 91 ? 8.276 -3.148 0.244 1.00 84.00 91 VAL A CA 1
ATOM 638 C C . VAL A 1 91 ? 8.400 -4.401 -0.625 1.00 84.00 91 VAL A C 1
ATOM 640 O O . VAL A 1 91 ? 9.114 -4.384 -1.624 1.00 84.00 91 VAL A O 1
ATOM 643 N N . LEU A 1 92 ? 7.668 -5.469 -0.298 1.00 83.19 92 LEU A N 1
ATOM 644 C CA . LEU A 1 92 ? 7.676 -6.711 -1.074 1.00 83.19 92 LEU A CA 1
ATOM 645 C C . LEU A 1 92 ? 7.145 -6.507 -2.497 1.00 83.19 92 LEU A C 1
ATOM 647 O O . LEU A 1 92 ? 7.750 -7.010 -3.439 1.00 83.19 92 LEU A O 1
ATOM 651 N N . GLY A 1 93 ? 6.061 -5.748 -2.669 1.00 80.81 93 GLY A N 1
ATOM 652 C CA . GLY A 1 93 ? 5.514 -5.411 -3.984 1.00 80.81 93 GLY A CA 1
ATOM 653 C C . GLY A 1 93 ? 6.504 -4.614 -4.834 1.00 80.81 93 GLY A C 1
ATOM 654 O O . GLY A 1 93 ? 6.688 -4.918 -6.011 1.00 80.81 93 GLY A O 1
ATOM 655 N N . ALA A 1 94 ? 7.214 -3.659 -4.228 1.00 75.56 94 ALA A N 1
ATOM 656 C CA . ALA A 1 94 ? 8.266 -2.903 -4.903 1.00 75.56 94 ALA A CA 1
ATOM 657 C C . ALA A 1 94 ? 9.440 -3.800 -5.333 1.00 75.56 94 ALA A C 1
ATOM 659 O O . ALA A 1 94 ? 9.892 -3.713 -6.475 1.00 75.56 94 ALA A O 1
ATOM 660 N N . VAL A 1 95 ? 9.902 -4.703 -4.459 1.00 81.06 95 VAL A N 1
ATOM 661 C CA . VAL A 1 95 ? 10.956 -5.680 -4.789 1.00 81.06 95 VAL A CA 1
ATOM 662 C C . VAL A 1 95 ? 10.498 -6.625 -5.900 1.00 81.06 95 VAL A C 1
ATOM 664 O O . VAL A 1 95 ? 11.242 -6.867 -6.848 1.00 81.06 95 VAL A O 1
ATOM 667 N N . LEU A 1 96 ? 9.267 -7.130 -5.830 1.00 78.62 96 LEU A N 1
ATOM 668 C CA . LEU A 1 96 ? 8.720 -8.031 -6.841 1.00 78.62 96 LEU A CA 1
ATOM 669 C C . LEU A 1 96 ? 8.603 -7.340 -8.206 1.00 78.62 96 LEU A C 1
ATOM 671 O O . LEU A 1 96 ? 9.010 -7.918 -9.211 1.00 78.62 96 LEU A O 1
ATOM 675 N N . ALA A 1 97 ? 8.116 -6.095 -8.242 1.00 73.38 97 ALA A N 1
ATOM 676 C CA . ALA A 1 97 ? 8.092 -5.285 -9.458 1.00 73.38 97 ALA A CA 1
ATOM 677 C C . ALA A 1 97 ? 9.508 -5.092 -10.016 1.00 73.38 97 ALA A C 1
ATOM 679 O O . ALA A 1 97 ? 9.709 -5.164 -11.227 1.00 73.38 97 ALA A O 1
ATOM 680 N N . PHE A 1 98 ? 10.497 -4.904 -9.134 1.00 70.69 98 PHE A N 1
ATOM 681 C CA . PHE A 1 98 ? 11.893 -4.753 -9.525 1.00 70.69 98 PHE A CA 1
ATOM 682 C C . PHE A 1 98 ? 12.452 -6.007 -10.203 1.00 70.69 98 PHE A C 1
ATOM 684 O O . PHE A 1 98 ? 13.072 -5.895 -11.262 1.00 70.69 98 PHE A O 1
ATOM 691 N N . VAL A 1 99 ? 12.217 -7.174 -9.596 1.00 77.31 99 VAL A N 1
ATOM 692 C CA . VAL A 1 99 ? 12.728 -8.481 -10.037 1.00 77.31 99 VAL A CA 1
ATOM 693 C C . VAL A 1 99 ? 12.030 -8.970 -11.303 1.00 77.31 99 VAL A C 1
ATOM 695 O O . VAL A 1 99 ? 12.686 -9.472 -12.212 1.00 77.31 99 VAL A O 1
ATOM 698 N N . LEU A 1 100 ? 10.703 -8.849 -11.379 1.00 75.19 100 LEU A N 1
ATOM 699 C CA . LEU A 1 100 ? 9.943 -9.378 -12.514 1.00 75.19 100 LEU A CA 1
ATOM 700 C C . LEU A 1 100 ? 10.155 -8.577 -13.793 1.00 75.19 100 LEU A C 1
ATOM 702 O O . LEU A 1 100 ? 10.074 -9.144 -14.875 1.00 75.19 100 LEU A O 1
ATOM 706 N N . SER A 1 101 ? 10.443 -7.285 -13.673 1.00 66.94 101 SER A N 1
ATOM 707 C CA . SER A 1 101 ? 10.622 -6.426 -14.836 1.00 66.94 101 SER A CA 1
ATOM 708 C C . SER A 1 101 ? 12.030 -6.437 -15.415 1.00 66.94 101 SER A C 1
ATOM 710 O O . SER A 1 101 ? 12.233 -5.838 -16.456 1.00 66.94 101 SER A O 1
ATOM 712 N N . ALA A 1 102 ? 13.020 -6.966 -14.693 1.00 65.31 102 ALA A N 1
ATOM 713 C CA . ALA A 1 102 ? 14.429 -6.947 -15.095 1.00 65.31 102 ALA A CA 1
ATOM 714 C C . ALA A 1 102 ? 14.797 -8.140 -16.001 1.00 65.31 102 ALA A C 1
ATOM 716 O O . ALA A 1 102 ? 15.940 -8.593 -15.981 1.00 65.31 102 ALA A O 1
ATOM 717 N N . ARG A 1 103 ? 13.811 -8.688 -16.717 1.00 56.88 103 ARG A N 1
ATOM 718 C CA . ARG A 1 103 ? 13.941 -9.867 -17.576 1.00 56.88 103 ARG A CA 1
ATOM 719 C C . ARG A 1 103 ? 14.056 -9.461 -19.032 1.00 56.88 103 ARG A C 1
ATOM 721 O O . ARG A 1 103 ? 13.340 -8.510 -19.409 1.00 56.88 103 ARG A O 1
#

Secondary structure (DSSP, 8-state):
--HHHHHHHHHHHHHHHHHHHHHHHHHHHT-TTSSSPPPPP-HHHHHHHHHHHHHHHHHHHHHHHHHHHH-STTHHHHHHHHHHHHHHHHHHHHHHHHHHT--

Radius of gyration: 16.5 Å; chains: 1; bounding box: 42×19×44 Å